Protein AF-A0A954CJE3-F1 (afdb_monomer_lite)

Structure (mmCIF, N/CA/C/O backbone):
data_AF-A0A954CJE3-F1
#
_entry.id   AF-A0A954CJE3-F1
#
loop_
_atom_site.group_PDB
_atom_site.id
_atom_site.type_symbol
_atom_site.label_atom_id
_atom_site.label_alt_id
_atom_site.label_comp_id
_atom_site.label_asym_id
_atom_site.label_entity_id
_atom_site.label_seq_id
_atom_site.pdbx_PDB_ins_code
_atom_site.Cartn_x
_atom_site.Cartn_y
_atom_site.Cartn_z
_atom_site.occupancy
_atom_site.B_iso_or_equiv
_atom_site.auth_seq_id
_atom_site.auth_comp_id
_atom_sit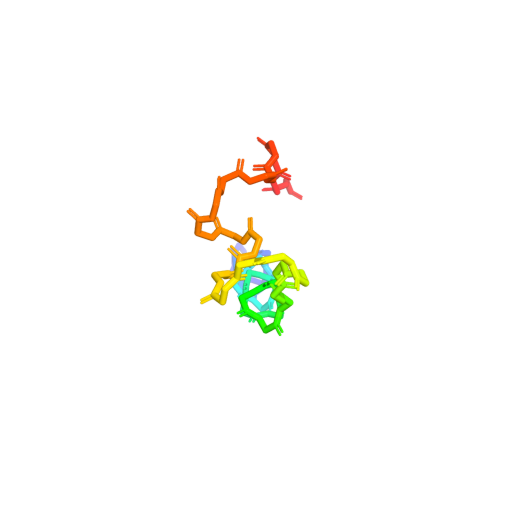e.auth_asym_id
_atom_site.auth_atom_id
_atom_site.pdbx_PDB_model_num
ATOM 1 N N . MET A 1 1 ? -5.170 -6.727 21.926 1.00 59.88 1 MET A N 1
ATOM 2 C CA . MET A 1 1 ? -4.773 -5.518 21.163 1.00 59.88 1 MET A CA 1
ATOM 3 C C . MET A 1 1 ? -3.553 -5.739 20.256 1.00 59.88 1 MET A C 1
ATOM 5 O O . MET A 1 1 ? -3.249 -4.842 19.486 1.00 59.88 1 MET A O 1
ATOM 9 N N . GLN A 1 2 ? -2.891 -6.905 20.293 1.00 62.62 2 GLN A N 1
ATOM 10 C CA . GLN A 1 2 ? -1.727 -7.215 19.449 1.00 62.62 2 GLN A CA 1
ATOM 11 C C . GLN A 1 2 ? -2.132 -7.621 18.013 1.00 62.62 2 GLN A C 1
ATOM 13 O O . GLN A 1 2 ? -1.644 -7.040 17.053 1.00 62.62 2 GLN A O 1
ATOM 18 N N . GLU A 1 3 ? -3.151 -8.476 17.865 1.00 71.38 3 GLU A N 1
ATOM 19 C CA . GLU A 1 3 ? -3.573 -9.043 16.567 1.00 71.38 3 GLU A CA 1
ATOM 20 C C . GLU A 1 3 ? -3.983 -8.011 15.504 1.00 71.38 3 GLU A C 1
ATOM 22 O O . GLU A 1 3 ? -3.632 -8.149 14.337 1.00 71.38 3 GLU A O 1
ATOM 27 N N . ALA A 1 4 ? -4.711 -6.954 15.882 1.00 73.62 4 ALA A N 1
ATOM 28 C CA . ALA A 1 4 ? -5.147 -5.931 14.926 1.00 73.62 4 ALA A CA 1
ATOM 29 C C . ALA A 1 4 ? -3.966 -5.116 14.370 1.00 73.62 4 ALA A C 1
ATOM 31 O O . ALA A 1 4 ? -3.982 -4.689 13.215 1.00 73.62 4 ALA A O 1
ATOM 32 N N . LYS A 1 5 ? -2.928 -4.914 15.189 1.00 79.19 5 LYS A N 1
ATOM 33 C CA . LYS A 1 5 ? -1.713 -4.214 14.776 1.00 79.19 5 LYS A CA 1
ATOM 34 C C . LYS A 1 5 ? -0.892 -5.092 13.830 1.00 79.19 5 LYS A C 1
ATOM 36 O O . LYS A 1 5 ? -0.479 -4.616 12.777 1.00 79.19 5 LYS A O 1
ATOM 41 N N . ASP A 1 6 ? -0.782 -6.377 14.154 1.00 89.25 6 ASP A N 1
ATOM 42 C CA . ASP A 1 6 ? -0.079 -7.366 13.335 1.00 89.25 6 ASP A CA 1
ATOM 43 C C . ASP A 1 6 ? -0.768 -7.558 11.967 1.00 89.25 6 ASP A C 1
ATOM 45 O O . ASP A 1 6 ? -0.107 -7.620 10.928 1.00 89.25 6 ASP A O 1
ATOM 49 N N . LEU A 1 7 ? -2.109 -7.566 11.932 1.00 91.56 7 LEU A N 1
ATOM 50 C CA . LEU A 1 7 ? -2.874 -7.624 10.682 1.00 91.56 7 LE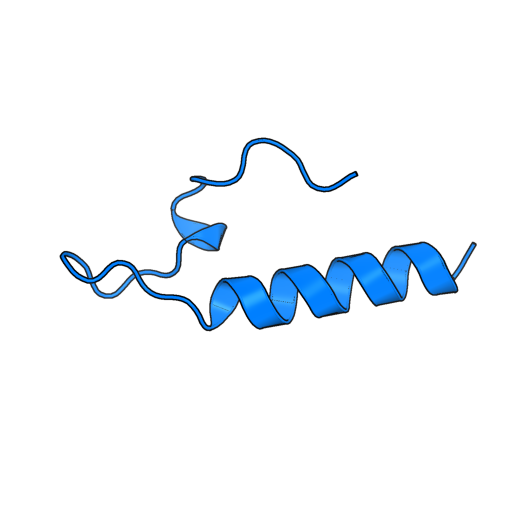U A CA 1
ATOM 51 C C . LEU A 1 7 ? -2.624 -6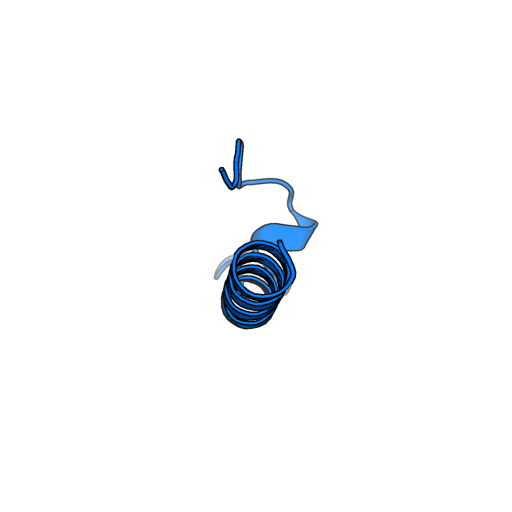.385 9.813 1.00 91.56 7 LEU A C 1
ATOM 53 O O . LEU A 1 7 ? -2.381 -6.507 8.612 1.00 91.56 7 LEU A O 1
ATOM 57 N N . LYS A 1 8 ? -2.646 -5.192 10.415 1.00 92.56 8 LYS A N 1
ATOM 58 C CA . LYS A 1 8 ? -2.387 -3.937 9.702 1.00 92.56 8 LYS A CA 1
ATOM 59 C C . LYS A 1 8 ? -0.980 -3.906 9.104 1.00 92.56 8 LYS A C 1
ATOM 61 O O . LYS A 1 8 ? -0.816 -3.501 7.955 1.00 92.56 8 LYS A O 1
ATOM 66 N N . GLU A 1 9 ? 0.023 -4.375 9.839 1.00 94.00 9 GLU A N 1
ATOM 67 C CA . GLU A 1 9 ? 1.401 -4.482 9.347 1.00 94.00 9 GLU A CA 1
ATOM 68 C C . GLU A 1 9 ? 1.531 -5.497 8.200 1.00 94.00 9 GLU A C 1
ATOM 70 O O . GLU A 1 9 ? 2.200 -5.217 7.200 1.00 94.00 9 GLU A O 1
ATOM 75 N N . SER A 1 10 ? 0.835 -6.635 8.280 1.00 94.62 10 SER A N 1
ATOM 76 C CA . SER A 1 10 ? 0.789 -7.627 7.198 1.00 94.62 10 SER A CA 1
ATOM 77 C C . SER A 1 10 ? 0.189 -7.046 5.911 1.00 94.62 10 SER A C 1
ATOM 79 O O . SER A 1 10 ? 0.774 -7.176 4.833 1.00 94.62 10 SER A O 1
ATOM 81 N N . VAL A 1 11 ? -0.927 -6.318 6.026 1.00 94.75 11 VAL A N 1
ATOM 82 C CA . VAL A 1 11 ? -1.576 -5.640 4.894 1.00 94.75 11 VAL A CA 1
ATOM 83 C C . VAL A 1 11 ? -0.644 -4.598 4.273 1.00 94.75 11 VAL A C 1
ATOM 85 O O . VAL A 1 11 ? -0.443 -4.609 3.060 1.00 94.75 11 VAL A O 1
ATOM 88 N N . ILE A 1 12 ? -0.012 -3.743 5.083 1.00 94.62 12 ILE A N 1
ATOM 89 C CA . ILE A 1 12 ? 0.957 -2.744 4.597 1.00 94.62 12 ILE A CA 1
ATOM 90 C C . ILE A 1 12 ? 2.125 -3.418 3.867 1.00 94.62 12 ILE A C 1
ATOM 92 O O . ILE A 1 12 ? 2.565 -2.936 2.823 1.00 94.62 12 ILE A O 1
ATOM 96 N N . THR A 1 13 ? 2.605 -4.551 4.381 1.00 95.94 13 THR A N 1
ATOM 97 C CA . THR A 1 13 ? 3.689 -5.316 3.754 1.00 95.94 13 THR A CA 1
ATOM 98 C C . THR A 1 13 ? 3.292 -5.801 2.363 1.00 95.94 13 THR A C 1
ATOM 100 O O . THR A 1 13 ? 4.075 -5.655 1.429 1.00 95.94 13 THR A O 1
ATOM 103 N N . GLN A 1 14 ? 2.067 -6.307 2.191 1.00 96.00 14 GLN A N 1
ATOM 104 C CA . GLN A 1 14 ? 1.573 -6.724 0.876 1.00 96.00 14 GLN A CA 1
ATOM 105 C C . GLN A 1 14 ? 1.384 -5.536 -0.071 1.00 96.00 14 GLN A C 1
ATOM 107 O O . GLN A 1 14 ? 1.793 -5.605 -1.227 1.00 96.00 14 GLN A O 1
ATOM 112 N N . LEU A 1 15 ? 0.848 -4.412 0.408 1.00 95.50 15 LEU A N 1
ATOM 113 C CA . LEU A 1 15 ? 0.652 -3.210 -0.412 1.00 95.50 15 LEU A CA 1
ATOM 114 C C . LEU A 1 15 ? 1.973 -2.651 -0.963 1.00 95.50 15 LEU A C 1
ATOM 116 O O . LEU A 1 15 ? 2.010 -2.162 -2.087 1.00 95.50 15 LEU A O 1
ATOM 120 N N . ARG A 1 16 ? 3.076 -2.784 -0.218 1.00 95.81 16 ARG A N 1
ATOM 121 C CA . ARG A 1 16 ? 4.426 -2.409 -0.679 1.00 95.81 16 ARG A CA 1
ATOM 122 C C . ARG A 1 16 ? 4.959 -3.278 -1.823 1.00 95.81 16 ARG A C 1
ATOM 124 O O . ARG A 1 16 ? 5.917 -2.877 -2.474 1.00 95.81 16 ARG A O 1
ATOM 131 N N . THR A 1 17 ? 4.359 -4.442 -2.074 1.00 96.88 17 THR A N 1
ATOM 132 C CA . THR A 1 17 ? 4.714 -5.312 -3.211 1.00 96.88 17 THR A CA 1
ATOM 133 C C . THR A 1 17 ? 3.988 -4.936 -4.501 1.00 96.88 17 THR A C 1
ATOM 135 O O . THR A 1 17 ? 4.336 -5.438 -5.568 1.00 96.88 17 THR A O 1
ATOM 138 N N . ILE A 1 18 ? 2.991 -4.052 -4.415 1.00 95.50 18 ILE A N 1
ATOM 139 C CA . ILE A 1 18 ? 2.210 -3.586 -5.556 1.00 95.50 18 ILE A CA 1
ATOM 140 C C . ILE A 1 18 ? 2.829 -2.280 -6.053 1.00 95.50 18 ILE A C 1
ATOM 142 O O . ILE A 1 18 ? 2.847 -1.272 -5.341 1.00 95.50 18 ILE A O 1
ATOM 146 N N . PHE A 1 19 ? 3.335 -2.313 -7.282 1.00 96.56 19 PHE A N 1
ATOM 147 C CA . PHE A 1 19 ? 3.979 -1.180 -7.939 1.00 96.56 19 PHE A CA 1
ATOM 148 C C . PHE A 1 19 ? 3.039 -0.514 -8.934 1.00 96.56 19 PHE A C 1
ATOM 150 O O . PHE A 1 19 ? 2.201 -1.177 -9.549 1.00 96.56 19 PHE A O 1
ATOM 157 N N . ASP A 1 20 ? 3.198 0.795 -9.085 1.00 95.56 20 ASP A N 1
ATOM 158 C CA . ASP A 1 20 ? 2.580 1.521 -10.181 1.00 95.56 20 ASP A CA 1
ATOM 159 C C . ASP A 1 20 ? 3.207 1.066 -11.523 1.00 95.56 20 ASP A C 1
ATOM 161 O O . ASP A 1 20 ? 4.420 0.859 -11.601 1.00 95.56 20 ASP A O 1
ATOM 165 N N . PRO A 1 21 ? 2.416 0.817 -12.579 1.00 94.62 21 PRO A N 1
ATOM 166 C CA . PRO A 1 21 ? 2.948 0.352 -13.859 1.00 94.62 21 PRO A CA 1
ATOM 167 C C . PRO A 1 21 ? 3.651 1.453 -14.670 1.00 94.62 21 PRO A C 1
ATOM 169 O O . PRO A 1 21 ? 4.419 1.126 -15.576 1.00 94.62 21 PRO A O 1
ATOM 172 N N . GLU A 1 22 ? 3.398 2.733 -14.383 1.00 96.88 22 GLU A N 1
ATOM 173 C CA . GLU A 1 22 ? 4.013 3.870 -15.073 1.00 96.88 22 GLU A CA 1
ATOM 174 C C . GLU A 1 22 ? 5.346 4.275 -14.430 1.00 96.88 22 GLU A C 1
ATOM 176 O O . GLU A 1 22 ? 6.263 4.711 -15.132 1.00 96.88 22 GLU A O 1
ATOM 181 N N . ILE A 1 23 ? 5.482 4.104 -13.107 1.00 92.69 23 ILE A N 1
ATOM 182 C CA . ILE A 1 23 ? 6.695 4.444 -12.349 1.00 92.69 23 ILE A CA 1
ATOM 183 C C . ILE A 1 23 ? 7.115 3.320 -11.392 1.00 92.69 23 ILE A C 1
ATOM 185 O O . ILE A 1 23 ? 6.272 2.721 -10.737 1.00 92.69 23 ILE A O 1
ATOM 189 N N . PRO A 1 24 ? 8.422 3.054 -11.210 1.00 91.25 24 PRO A N 1
ATOM 190 C CA . PRO A 1 24 ? 8.909 1.963 -10.361 1.00 91.25 24 PRO A CA 1
ATOM 191 C C . PRO A 1 24 ? 8.847 2.316 -8.860 1.00 91.25 24 PRO A C 1
ATOM 193 O O . PRO A 1 24 ? 9.851 2.257 -8.151 1.00 91.25 24 PRO A O 1
ATOM 196 N N . VAL A 1 25 ? 7.670 2.708 -8.368 1.00 95.19 25 VAL A N 1
ATOM 197 C CA . VAL A 1 25 ? 7.386 3.077 -6.975 1.00 95.19 25 VAL A CA 1
ATOM 198 C C . VAL A 1 25 ? 6.128 2.337 -6.516 1.00 95.19 25 VAL A C 1
ATOM 200 O O . VAL A 1 25 ? 5.197 2.137 -7.295 1.00 95.19 25 VAL A O 1
ATOM 203 N N . ASN A 1 26 ? 6.092 1.890 -5.258 1.00 95.88 26 ASN A N 1
ATOM 204 C CA . ASN A 1 26 ? 4.926 1.181 -4.725 1.00 95.88 26 ASN A CA 1
ATOM 205 C C . ASN A 1 26 ? 3.796 2.130 -4.302 1.00 95.88 26 ASN A C 1
ATOM 207 O O . ASN A 1 26 ? 4.023 3.266 -3.883 1.00 95.88 26 ASN A O 1
ATOM 211 N N . ILE A 1 27 ? 2.565 1.621 -4.349 1.00 95.25 27 ILE A N 1
ATOM 212 C CA . ILE A 1 27 ? 1.344 2.400 -4.082 1.00 95.25 27 ILE A CA 1
ATOM 213 C C . ILE A 1 27 ? 1.254 2.937 -2.644 1.00 95.25 27 ILE A C 1
ATOM 215 O O . ILE A 1 27 ? 0.571 3.932 -2.397 1.00 95.25 27 ILE A O 1
ATOM 219 N N . TYR A 1 28 ? 1.940 2.289 -1.695 1.00 95.31 28 TYR A N 1
ATOM 220 C CA . TYR A 1 28 ? 1.978 2.719 -0.299 1.00 95.31 28 TYR A CA 1
ATOM 221 C C . TYR A 1 28 ? 2.870 3.956 -0.127 1.00 95.31 28 TYR A C 1
ATOM 223 O O . TYR A 1 28 ? 2.480 4.913 0.535 1.00 95.31 28 TYR A O 1
ATOM 231 N N . GLU A 1 29 ? 4.042 3.972 -0.762 1.00 93.81 29 GLU A N 1
ATOM 232 C CA . GLU A 1 29 ? 4.974 5.106 -0.739 1.00 93.81 29 GLU A CA 1
ATOM 233 C C . GLU A 1 29 ? 4.500 6.289 -1.580 1.00 93.81 29 GLU A C 1
ATOM 235 O O . GLU A 1 29 ? 4.781 7.432 -1.229 1.00 93.81 29 GLU A O 1
ATOM 240 N N . LEU A 1 30 ? 3.721 6.034 -2.633 1.00 95.25 30 LEU A N 1
ATOM 241 C CA . LEU A 1 30 ? 3.050 7.090 -3.393 1.00 95.25 30 LEU A CA 1
ATOM 242 C C . LEU A 1 30 ? 1.937 7.792 -2.605 1.00 95.25 30 LEU A C 1
ATOM 244 O O . LEU A 1 30 ? 1.474 8.852 -3.018 1.00 95.25 30 LEU A O 1
ATOM 248 N N . GLY A 1 31 ? 1.492 7.223 -1.481 1.00 92.88 31 GLY A N 1
ATOM 249 C CA . GLY A 1 31 ? 0.418 7.806 -0.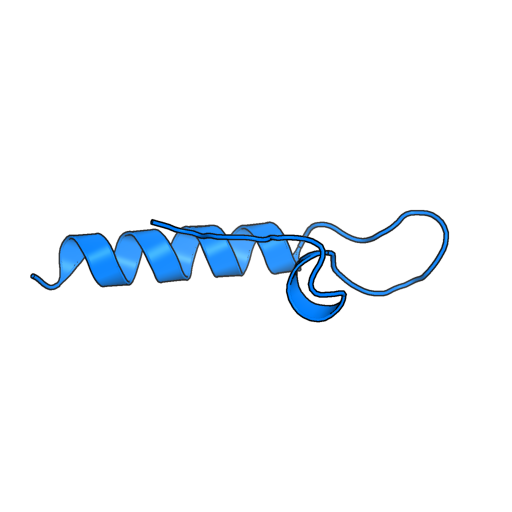680 1.00 92.88 31 GLY A CA 1
ATOM 250 C C . GLY A 1 31 ? -0.959 7.715 -1.346 1.00 92.88 31 GLY A C 1
ATOM 251 O O . GLY A 1 31 ? -1.842 8.506 -1.028 1.00 92.88 31 GLY A O 1
ATOM 252 N N . LEU A 1 32 ? -1.169 6.745 -2.245 1.00 92.38 32 LEU A N 1
ATOM 253 C CA . LEU A 1 32 ? -2.457 6.533 -2.925 1.00 92.38 32 LEU A CA 1
ATOM 254 C C . LEU A 1 32 ? -3.534 5.924 -2.009 1.00 92.38 32 LEU A C 1
ATOM 256 O O . LEU A 1 32 ? -4.695 5.803 -2.397 1.00 92.38 32 LEU A O 1
ATOM 260 N N . ILE A 1 33 ? -3.162 5.528 -0.791 1.00 93.69 33 ILE A N 1
ATOM 261 C CA . ILE A 1 33 ? -4.052 4.882 0.173 1.00 93.69 33 ILE A CA 1
ATOM 262 C C . ILE A 1 33 ? -4.478 5.897 1.231 1.00 93.69 33 ILE A C 1
ATOM 264 O O . ILE A 1 33 ? -3.682 6.303 2.074 1.00 93.69 33 ILE A O 1
ATOM 268 N N . TYR A 1 34 ? -5.758 6.273 1.209 1.00 93.06 34 TYR A N 1
ATOM 269 C CA . TYR A 1 34 ? -6.307 7.299 2.101 1.00 93.06 34 TYR A CA 1
ATOM 270 C C . TYR A 1 34 ? -6.451 6.854 3.559 1.00 93.06 34 TYR A C 1
ATOM 272 O O . TYR A 1 34 ? -6.293 7.668 4.466 1.00 93.06 34 TYR A O 1
ATOM 280 N N . ASN A 1 35 ? -6.789 5.586 3.804 1.00 92.94 35 ASN A N 1
ATOM 281 C CA . ASN A 1 35 ? -6.935 5.056 5.156 1.00 92.94 35 ASN A CA 1
ATOM 282 C C . ASN A 1 35 ? -6.763 3.531 5.186 1.00 92.94 35 ASN A C 1
ATOM 284 O O . ASN A 1 35 ? -7.144 2.837 4.246 1.00 92.94 35 ASN A O 1
ATOM 288 N N . ILE A 1 36 ? -6.239 3.027 6.303 1.00 87.00 36 ILE A N 1
ATOM 289 C CA . ILE A 1 36 ? -6.203 1.606 6.663 1.00 87.00 36 ILE A CA 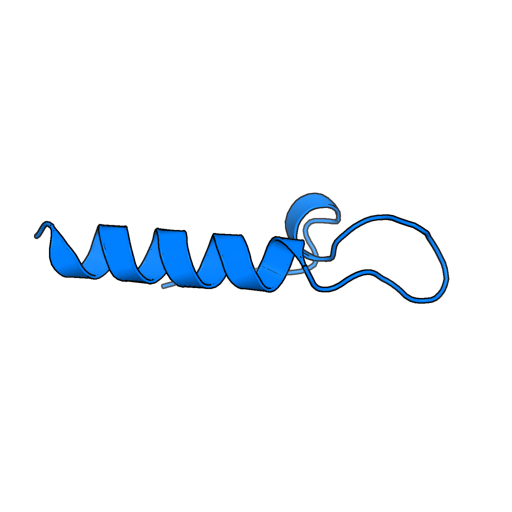1
ATOM 290 C C . ILE A 1 36 ? -6.698 1.523 8.112 1.00 87.00 36 ILE A C 1
ATOM 292 O O . ILE A 1 36 ? -5.947 1.839 9.044 1.00 87.00 36 ILE A O 1
ATOM 296 N N . SER A 1 37 ? -7.974 1.180 8.284 1.00 85.38 37 SER A N 1
AT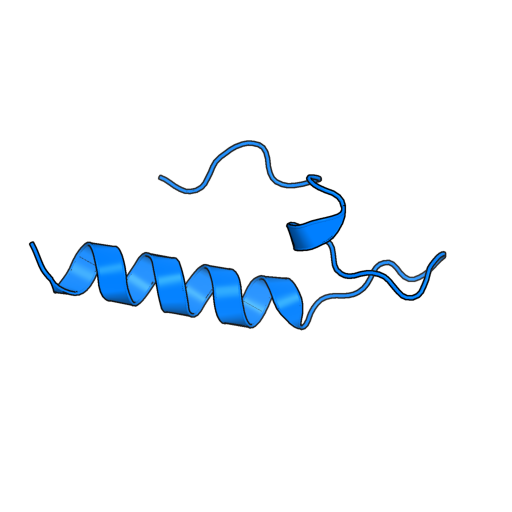OM 297 C CA . SER A 1 37 ? -8.681 1.115 9.572 1.00 85.38 37 SER A CA 1
ATOM 298 C C . SER A 1 37 ? -8.747 -0.297 10.125 1.00 85.38 37 SER A C 1
ATOM 300 O O . SER A 1 37 ? -9.128 -1.184 9.330 1.00 85.38 37 SER A O 1
#

pLDDT: mean 90.52, std 9.11, range [59.88, 96.88]

Radius of gyration: 11.31 Å; chains: 1; bounding box: 18×17×36 Å

Foldseek 3Di:
DVVVVVVLVVVLVVQQVDADPVDRGGCVVVVVDPDDD

Sequence (37 aa):
MQEAKDLKESVITQLRTIFDPEIPVNIYELGLIYNIS

Secondary structure (DSSP, 8-state):
--HHHHHHHHHHHHHTTPBPSSSSSBTTTTT------